Protein AF-A0A950P026-F1 (afdb_monomer)

Nearest PDB structures (foldseek):
  4xyc-assembly1_A  TM=9.289E-01  e=1.461E-05  Mycobacterium tuberculosis
  4xyc-assembly2_J  TM=9.338E-01  e=1.679E-05  Mycobacterium tuberculosis
  4xyc-assembly1_N  TM=9.288E-01  e=1.679E-05  Mycobacterium tuberculosis
  4xyc-assembly2_W  TM=9.287E-01  e=3.357E-05  Mycobacterium tuberculosis
  1hto-assembly1_A  TM=9.383E-01  e=4.132E-05  Mycobacterium tuberculosis

Solvent-accessible surface area (backbone atoms only — not comparable to full-atom values): 4697 Å² total; per-residue (Å²): 134,87,81,73,57,68,83,58,54,76,71,51,91,73,78,63,94,42,70,64,51,46,45,53,49,45,73,75,61,45,67,84,48,42,56,90,67,76,37,51,71,68,56,53,55,50,50,50,51,49,47,43,59,70,49,49,48,58,49,72,78,46,88,54,77,66,52,47,75,64,64,69,85,107

Sequence (74 aa):
IYDPPDERLSKIATVPSSLEGSLDALEADNEFLLEGEVFTQGLIDAYVRYKREAEVDAIRMRPHPWEFALYHDA

pLDDT: mean 91.67, std 9.98, range [47.31, 98.44]

Secondary structure (DSSP, 8-state):
--PPPHHHHTTS----SSHHHHHHHHHHS-HHHHGGGSS-HHHHHHHHHHHIIIIIHHHHTS--HHHHHHHT--

Mean predicted aligned error: 5.92 Å

Radius of gyration: 18.22 Å; Cα contacts (8 Å, |Δi|>4): 21; chains: 1; bounding box: 42×28×39 Å

Foldseek 3Di:
DDDDPPVVVVVDDDDDPDPLVVLVVCVVDVVVCPPPPVDDPVRSVVV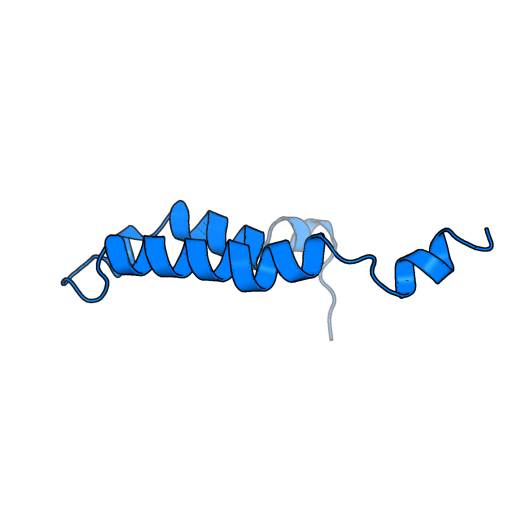SVCCCVVPVVVVVVDDDPVVCVVPVPD

Structure (mmCIF, N/CA/C/O backbone):
data_AF-A0A950P026-F1
#
_entry.id   AF-A0A950P026-F1
#
loop_
_atom_site.group_PDB
_atom_site.id
_atom_site.type_symbol
_atom_site.label_atom_id
_atom_site.label_alt_id
_atom_site.label_comp_id
_atom_site.label_asym_id
_atom_site.label_entity_id
_atom_site.label_seq_id
_atom_site.pdbx_PDB_ins_code
_atom_site.Cartn_x
_atom_site.Cartn_y
_atom_site.Cartn_z
_atom_site.occupancy
_atom_site.B_iso_or_equiv
_atom_site.auth_seq_id
_atom_site.auth_comp_id
_atom_site.auth_asym_id
_atom_site.auth_atom_id
_atom_site.pdbx_PDB_model_num
ATOM 1 N N . ILE A 1 1 ? 28.043 -2.141 17.072 1.00 47.31 1 ILE A N 1
ATOM 2 C CA . ILE A 1 1 ? 26.653 -2.057 17.584 1.00 47.31 1 ILE A CA 1
A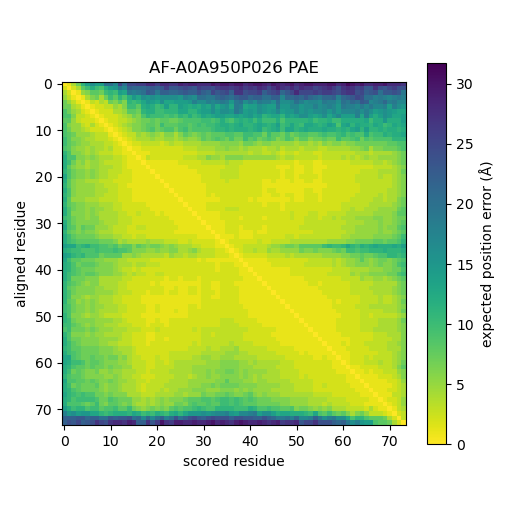TOM 3 C C . ILE A 1 1 ? 26.084 -3.460 17.428 1.00 47.31 1 ILE A C 1
ATOM 5 O O . ILE A 1 1 ? 26.350 -4.074 16.409 1.00 47.31 1 ILE A O 1
ATOM 9 N N . TYR A 1 2 ? 25.543 -4.022 18.506 1.00 62.16 2 TYR A N 1
ATOM 10 C CA . TYR A 1 2 ? 25.403 -5.466 18.732 1.00 62.16 2 TYR A CA 1
ATOM 11 C C . TYR A 1 2 ? 24.240 -6.054 17.919 1.00 62.16 2 TYR A C 1
ATOM 13 O O . TYR A 1 2 ? 23.099 -5.692 18.195 1.00 62.16 2 TYR A O 1
ATOM 21 N N . ASP A 1 3 ? 24.519 -6.948 16.965 1.00 76.81 3 ASP A N 1
ATOM 22 C CA . ASP A 1 3 ? 23.479 -7.736 16.291 1.00 76.81 3 ASP A CA 1
ATOM 23 C C . ASP A 1 3 ? 22.965 -8.827 17.249 1.00 76.81 3 ASP A C 1
ATOM 25 O O . ASP A 1 3 ? 23.751 -9.652 17.729 1.00 76.81 3 ASP A O 1
ATOM 29 N N . PRO A 1 4 ? 21.669 -8.832 17.606 1.00 73.94 4 PRO A N 1
ATOM 30 C CA . PRO A 1 4 ? 21.053 -9.948 18.313 1.00 73.94 4 PRO A CA 1
ATOM 31 C C . PRO A 1 4 ? 21.178 -11.253 17.503 1.00 73.94 4 PRO A C 1
ATOM 33 O O . PRO A 1 4 ? 21.113 -11.199 16.281 1.00 73.94 4 PRO A O 1
ATOM 36 N N . PRO A 1 5 ? 21.253 -12.434 18.146 1.00 81.81 5 PRO A N 1
ATOM 37 C CA . PRO A 1 5 ? 21.150 -13.713 17.437 1.00 81.81 5 PRO A CA 1
ATOM 38 C C . PRO A 1 5 ? 19.826 -13.836 16.660 1.00 81.81 5 PRO A C 1
ATOM 40 O O . PRO A 1 5 ? 18.793 -13.373 17.157 1.00 81.81 5 PRO A O 1
ATOM 43 N N . ASP A 1 6 ? 19.828 -14.530 15.517 1.00 80.12 6 ASP A N 1
ATOM 44 C CA . ASP A 1 6 ? 18.654 -14.733 14.639 1.00 80.12 6 ASP A CA 1
ATOM 45 C C . ASP A 1 6 ? 17.424 -15.295 15.378 1.00 80.12 6 ASP A C 1
ATOM 47 O O . ASP A 1 6 ? 16.282 -14.889 15.141 1.00 80.12 6 ASP A O 1
ATOM 51 N N . GLU A 1 7 ? 17.643 -16.173 16.362 1.00 79.69 7 GLU A N 1
ATOM 52 C CA . GLU A 1 7 ? 16.579 -16.714 17.222 1.00 79.69 7 GLU A CA 1
ATOM 53 C C . GLU A 1 7 ? 15.864 -15.650 18.066 1.00 79.69 7 GLU A C 1
ATOM 55 O O . GLU A 1 7 ? 14.724 -15.849 18.487 1.00 79.69 7 GLU A O 1
ATOM 60 N N . ARG A 1 8 ? 16.529 -14.530 18.368 1.00 79.06 8 ARG A N 1
ATOM 61 C CA . ARG A 1 8 ? 15.898 -13.397 19.056 1.00 79.06 8 ARG A CA 1
ATOM 62 C C . ARG A 1 8 ? 15.240 -12.448 18.069 1.00 79.06 8 ARG A C 1
ATOM 64 O O . ARG A 1 8 ? 14.164 -11.952 18.376 1.00 79.06 8 ARG A O 1
ATOM 71 N N . LEU A 1 9 ? 15.862 -12.208 16.914 1.00 81.81 9 LEU A N 1
ATOM 72 C CA . LEU A 1 9 ? 15.311 -11.330 15.877 1.00 81.81 9 LEU A CA 1
ATOM 73 C C . LEU A 1 9 ? 13.981 -11.860 15.338 1.00 81.81 9 LEU A C 1
ATOM 75 O O . LEU A 1 9 ? 13.025 -11.103 15.231 1.00 81.81 9 LEU A O 1
ATOM 79 N N . SER A 1 10 ? 13.885 -13.170 15.111 1.00 83.06 10 SER A N 1
ATOM 80 C CA . SER A 1 10 ? 12.656 -13.834 14.647 1.00 83.06 10 SER A CA 1
ATOM 81 C C . SER A 1 10 ? 11.469 -13.732 15.613 1.00 83.06 10 SER A C 1
ATOM 83 O O . SER A 1 10 ? 10.329 -13.936 15.205 1.00 83.06 10 SER A O 1
ATOM 85 N N . LYS A 1 11 ? 11.714 -13.412 16.889 1.00 87.00 11 LYS A N 1
ATOM 86 C CA . LYS A 1 11 ? 10.671 -13.245 17.916 1.00 87.00 11 LYS A CA 1
ATOM 87 C C . LYS A 1 11 ? 10.188 -11.802 18.054 1.00 87.00 11 LYS A C 1
ATOM 89 O O . LYS A 1 11 ? 9.263 -11.550 18.823 1.00 87.00 11 LYS A O 1
ATOM 94 N N . ILE A 1 12 ? 10.828 -10.856 17.373 1.00 86.75 12 ILE A N 1
ATOM 95 C CA . ILE A 1 12 ? 10.480 -9.439 17.437 1.00 86.75 12 ILE A CA 1
ATOM 96 C C . ILE A 1 12 ? 9.550 -9.136 16.266 1.00 86.75 12 ILE A C 1
ATOM 98 O O . ILE A 1 12 ? 9.898 -9.382 15.115 1.00 86.75 12 ILE A O 1
ATOM 102 N N . ALA A 1 13 ? 8.369 -8.592 16.560 1.00 87.69 13 ALA A N 1
ATOM 103 C CA . ALA A 1 13 ? 7.479 -8.088 15.524 1.00 87.69 13 ALA A CA 1
ATOM 104 C C . ALA A 1 13 ? 8.167 -6.943 14.766 1.00 87.69 13 ALA A C 1
ATOM 106 O O . ALA A 1 13 ? 8.695 -6.009 15.375 1.00 87.69 13 ALA A O 1
ATOM 107 N N . THR A 1 14 ? 8.163 -7.021 13.441 1.00 89.88 14 THR A N 1
ATOM 108 C CA . THR A 1 14 ? 8.738 -6.009 12.554 1.00 89.88 14 THR A CA 1
ATOM 109 C C . THR A 1 14 ? 7.643 -5.289 11.781 1.00 89.88 14 THR A C 1
ATOM 111 O O . THR A 1 14 ? 6.500 -5.739 11.708 1.00 89.88 14 THR A O 1
ATOM 114 N N . VAL A 1 15 ? 7.995 -4.138 11.210 1.00 92.94 15 VAL A N 1
ATOM 115 C CA . VAL A 1 15 ? 7.105 -3.431 10.286 1.00 92.94 15 VAL A CA 1
ATOM 116 C C . VAL A 1 15 ? 6.895 -4.256 9.010 1.00 92.94 15 VAL A C 1
ATOM 118 O O . VAL A 1 15 ? 7.785 -5.034 8.641 1.00 92.94 15 VAL A O 1
ATOM 121 N N . PRO A 1 16 ? 5.757 -4.086 8.312 1.00 95.38 16 PRO A N 1
ATOM 122 C CA . PRO A 1 16 ? 5.542 -4.721 7.019 1.00 95.38 16 PRO A CA 1
ATOM 123 C C . PRO A 1 16 ? 6.688 -4.421 6.046 1.00 95.38 16 PRO A C 1
ATOM 125 O O . PRO A 1 16 ? 7.212 -3.308 5.996 1.00 95.38 16 PRO A O 1
ATOM 128 N N . SER A 1 17 ? 7.074 -5.420 5.255 1.00 94.81 17 SER A N 1
ATOM 129 C CA . SER A 1 17 ? 8.196 -5.321 4.312 1.00 94.81 17 SER A CA 1
ATOM 130 C C . SER A 1 17 ? 7.858 -4.558 3.027 1.00 94.81 17 SER A C 1
ATOM 132 O O . SER A 1 17 ? 8.750 -4.270 2.231 1.00 94.81 17 SER A O 1
ATOM 134 N N . SER A 1 18 ? 6.582 -4.241 2.805 1.00 96.75 18 SER A N 1
ATOM 135 C CA . SER A 1 18 ? 6.098 -3.567 1.606 1.00 96.75 18 SER A CA 1
ATOM 136 C C . SER A 1 18 ? 4.937 -2.625 1.912 1.00 96.75 18 SER A C 1
ATOM 138 O O . SER A 1 18 ? 4.261 -2.723 2.944 1.00 96.75 18 SER A O 1
ATOM 140 N N . LEU A 1 19 ? 4.688 -1.714 0.969 1.00 97.19 19 LEU A N 1
ATOM 141 C CA . LEU A 1 19 ? 3.495 -0.876 0.994 1.00 97.19 19 LEU A CA 1
ATOM 142 C C . LEU A 1 19 ? 2.226 -1.737 0.941 1.00 97.19 19 LEU A C 1
ATOM 144 O O . LEU A 1 19 ? 1.317 -1.490 1.719 1.00 97.19 19 LEU A O 1
ATOM 148 N N . GLU A 1 20 ? 2.191 -2.776 0.100 1.00 97.31 20 GLU A N 1
ATOM 149 C CA . GLU A 1 20 ? 1.065 -3.720 0.014 1.00 97.31 20 GLU A CA 1
ATOM 150 C C . GLU A 1 20 ? 0.755 -4.352 1.378 1.00 97.31 20 GLU A C 1
ATOM 152 O O . GLU A 1 20 ? -0.372 -4.246 1.848 1.00 97.31 20 GLU A O 1
ATOM 157 N N . GLY A 1 21 ? 1.769 -4.869 2.082 1.00 97.50 21 GLY A N 1
ATOM 158 C CA . GLY A 1 21 ? 1.577 -5.445 3.416 1.00 97.50 21 GLY A CA 1
ATOM 159 C C . GLY A 1 21 ? 1.144 -4.417 4.467 1.00 97.50 21 GLY A C 1
ATOM 160 O O . GLY A 1 21 ? 0.435 -4.755 5.410 1.00 97.50 21 GLY A O 1
ATOM 161 N N . SER A 1 22 ? 1.536 -3.150 4.304 1.00 97.94 22 SER A N 1
ATOM 162 C CA . SER A 1 22 ? 1.062 -2.062 5.169 1.00 97.94 22 SER A CA 1
ATOM 163 C C . SER A 1 22 ? -0.408 -1.719 4.905 1.00 97.94 22 SER A C 1
ATOM 165 O O . SER A 1 22 ? -1.135 -1.405 5.843 1.00 97.94 22 SER A O 1
ATOM 167 N N . LEU A 1 23 ? -0.851 -1.788 3.646 1.00 98.06 23 LEU A N 1
ATOM 168 C CA . LEU A 1 23 ? -2.249 -1.581 3.261 1.00 98.06 23 LEU A CA 1
ATOM 169 C C . LEU A 1 23 ? -3.134 -2.746 3.719 1.00 98.06 23 LEU A C 1
ATOM 171 O O . LEU A 1 23 ? -4.212 -2.493 4.244 1.00 98.06 23 LEU A O 1
ATOM 175 N N . ASP A 1 24 ? -2.658 -3.990 3.605 1.00 97.69 24 ASP A N 1
ATOM 176 C CA . ASP A 1 24 ? -3.361 -5.174 4.120 1.00 97.69 24 ASP A CA 1
ATOM 177 C C . ASP A 1 24 ? -3.561 -5.079 5.643 1.00 97.69 24 ASP A C 1
ATOM 179 O O . ASP A 1 24 ? -4.647 -5.346 6.154 1.00 97.69 24 ASP A O 1
ATOM 183 N N . ALA A 1 25 ? -2.524 -4.654 6.377 1.00 97.50 25 ALA A N 1
ATOM 184 C CA . ALA A 1 25 ? -2.614 -4.444 7.820 1.00 97.50 25 ALA A CA 1
ATOM 185 C C . ALA A 1 25 ? -3.601 -3.320 8.181 1.00 97.50 25 ALA A C 1
ATOM 187 O O . ALA A 1 25 ? -4.368 -3.469 9.128 1.00 97.50 25 ALA A O 1
ATOM 188 N N . LEU A 1 26 ? -3.616 -2.226 7.411 1.00 97.69 26 LEU A N 1
ATOM 189 C CA . LEU A 1 26 ? -4.565 -1.124 7.594 1.00 97.69 26 LEU A CA 1
ATOM 190 C C . LEU A 1 26 ? -6.015 -1.556 7.323 1.00 97.69 26 LEU A C 1
ATOM 192 O O . LEU A 1 26 ? -6.923 -1.136 8.030 1.00 97.69 26 LEU A O 1
ATOM 196 N N . GLU A 1 27 ? -6.265 -2.382 6.308 1.00 97.00 27 GLU A N 1
ATOM 197 C CA . GLU A 1 27 ? -7.610 -2.915 6.052 1.00 97.00 27 GLU A CA 1
ATOM 198 C C . GLU A 1 27 ? -8.062 -3.884 7.151 1.00 97.00 27 GLU A C 1
ATOM 200 O O . GLU A 1 27 ? -9.241 -3.898 7.499 1.00 97.00 27 GLU A O 1
ATOM 205 N N . ALA A 1 28 ? -7.134 -4.663 7.713 1.00 97.38 28 ALA A N 1
ATOM 206 C CA . ALA A 1 28 ? -7.423 -5.626 8.771 1.00 97.38 28 ALA A CA 1
ATOM 207 C C . ALA A 1 28 ? -7.665 -4.984 10.150 1.00 97.38 28 ALA A C 1
ATOM 209 O O . ALA A 1 28 ? -8.406 -5.555 10.949 1.00 97.38 28 ALA A O 1
ATOM 210 N N . ASP A 1 29 ? -7.046 -3.834 10.435 1.00 97.56 29 ASP A N 1
ATOM 211 C CA . ASP A 1 29 ? -7.135 -3.143 11.727 1.00 97.56 29 ASP A CA 1
ATOM 212 C C . ASP A 1 29 ? -7.137 -1.614 11.547 1.00 97.56 29 ASP A C 1
ATOM 214 O O . ASP A 1 29 ? -6.0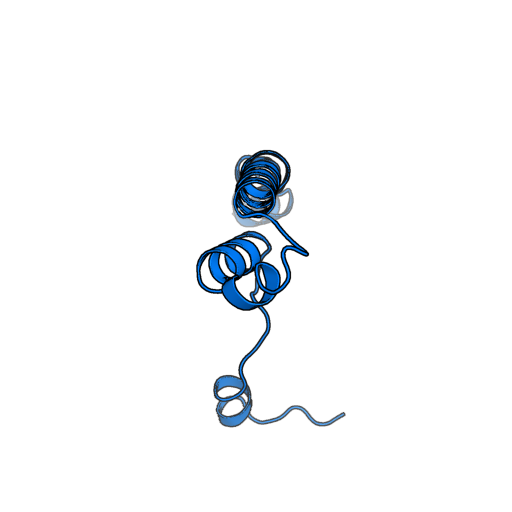92 -0.962 11.524 1.00 97.56 29 ASP A O 1
ATOM 218 N N . ASN A 1 30 ? -8.330 -1.029 11.396 1.00 97.12 30 ASN A N 1
ATOM 219 C CA . ASN A 1 30 ? -8.526 0.424 11.293 1.00 97.12 30 ASN A CA 1
ATOM 220 C C . ASN A 1 30 ? -9.582 0.988 12.252 1.00 97.12 30 ASN A C 1
ATOM 222 O O . ASN A 1 30 ? -9.849 2.189 12.208 1.00 97.12 30 ASN A O 1
ATOM 226 N N . GLU A 1 31 ? -10.155 0.175 13.143 1.00 96.56 31 GLU A N 1
ATOM 227 C CA . GLU A 1 31 ? -11.227 0.618 14.047 1.00 96.56 31 GLU A CA 1
ATOM 228 C C . GLU A 1 31 ? -10.784 1.809 14.908 1.00 96.56 31 GLU A C 1
ATOM 230 O O . GLU A 1 31 ? -11.534 2.765 15.103 1.00 96.56 31 GLU A O 1
ATOM 235 N N . PHE A 1 32 ? -9.517 1.814 15.333 1.00 96.38 32 PHE A N 1
ATOM 236 C CA . PHE A 1 32 ? -8.934 2.904 16.114 1.00 96.38 32 PHE A CA 1
ATOM 237 C C . PHE A 1 32 ? -8.876 4.250 15.367 1.00 96.38 32 PHE A C 1
ATOM 239 O O . PHE A 1 32 ? -8.764 5.293 16.008 1.00 96.38 32 PHE A O 1
ATOM 246 N N . LEU A 1 33 ? -8.931 4.245 14.031 1.00 96.94 33 LEU A N 1
ATOM 247 C CA . LEU A 1 33 ? -8.967 5.457 13.204 1.00 96.94 33 LEU A CA 1
ATOM 248 C C . LEU A 1 33 ? -10.392 5.987 13.014 1.00 96.94 33 LEU A C 1
ATOM 250 O O . LEU A 1 33 ? -10.572 7.181 12.769 1.00 96.94 33 LEU A O 1
ATOM 254 N N . LEU A 1 34 ? -11.392 5.110 13.1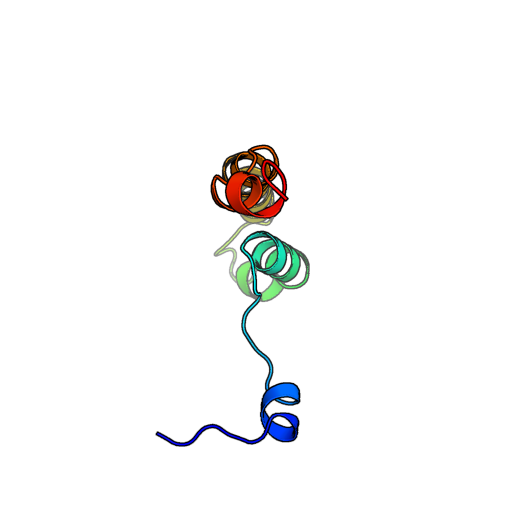11 1.00 95.81 34 LEU A N 1
ATOM 255 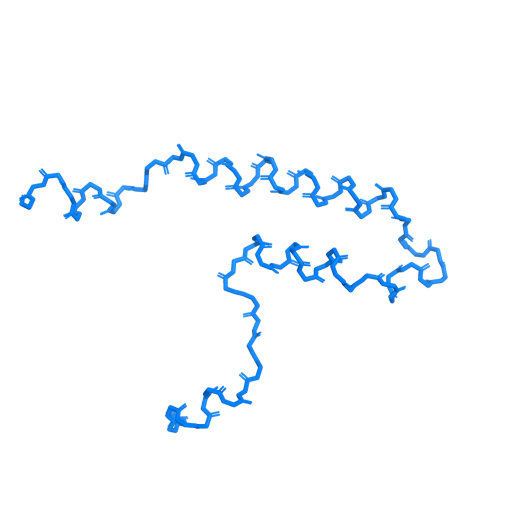C CA . LEU A 1 34 ? -12.805 5.464 12.967 1.00 95.81 34 LEU A CA 1
ATOM 256 C C . LEU A 1 34 ? -13.372 6.108 14.240 1.00 95.81 34 LEU A C 1
ATOM 258 O O . LEU A 1 34 ? -14.372 6.828 14.184 1.00 95.81 34 LEU A O 1
ATOM 262 N N . GLU A 1 35 ? -12.724 5.874 15.381 1.00 95.62 35 GLU A N 1
ATOM 263 C CA . GLU A 1 35 ? -13.118 6.441 16.666 1.00 95.62 35 GLU A CA 1
ATOM 264 C C . GLU A 1 35 ? -13.128 7.980 16.622 1.00 95.62 35 GLU A C 1
ATOM 266 O O . GLU A 1 35 ? -12.173 8.629 16.187 1.00 95.62 35 GLU A O 1
ATOM 271 N N . GLY A 1 36 ? -14.232 8.581 17.073 1.00 93.62 36 GLY A N 1
ATOM 272 C CA . GLY A 1 36 ? -14.409 10.037 17.075 1.00 93.62 36 GLY A CA 1
ATOM 273 C C . GLY A 1 36 ? -14.589 10.670 15.690 1.00 93.62 36 GLY A C 1
ATOM 274 O O . GLY A 1 36 ? -14.417 11.882 15.570 1.00 93.62 36 GLY A O 1
ATOM 275 N N . GLU A 1 37 ? -14.911 9.873 14.662 1.00 90.38 37 GLU A N 1
ATOM 276 C CA . GLU A 1 37 ? -15.122 10.321 13.275 1.00 90.38 37 GLU A CA 1
ATOM 277 C C . GLU A 1 37 ? -13.916 11.073 12.677 1.00 90.38 37 GLU A C 1
ATOM 279 O O . GLU A 1 37 ? -14.059 11.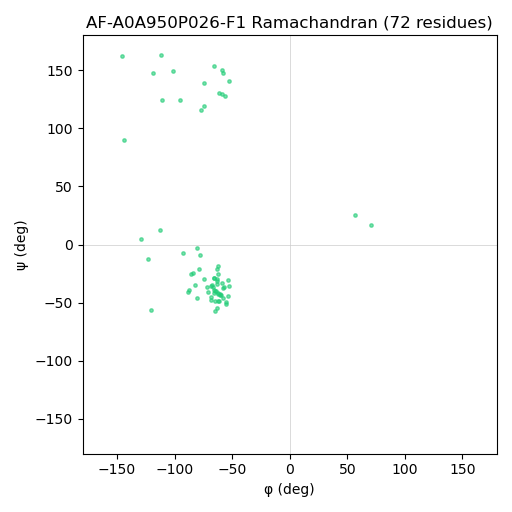882 11.758 1.00 90.38 37 GLU A O 1
ATOM 284 N N . VAL A 1 38 ? -12.706 10.807 13.183 1.00 94.81 38 VAL A N 1
ATOM 285 C CA . VAL A 1 38 ? -11.468 11.419 12.673 1.00 94.81 38 VAL A CA 1
ATOM 286 C C . VAL A 1 38 ? -11.197 10.947 11.243 1.00 94.81 38 VAL A C 1
ATOM 288 O O . VAL A 1 38 ? -10.840 11.747 10.375 1.00 94.81 38 VAL A O 1
ATOM 291 N N . PHE A 1 39 ? -11.417 9.656 10.987 1.00 96.75 39 PHE A N 1
ATOM 292 C CA . PHE A 1 39 ? -11.452 9.069 9.655 1.00 96.75 39 PHE A CA 1
ATOM 293 C C . PHE A 1 39 ? -12.825 8.458 9.385 1.00 96.75 39 PHE A C 1
ATOM 295 O O . PHE A 1 39 ? -13.485 7.928 10.275 1.00 96.75 39 PHE A O 1
ATOM 302 N N . THR A 1 40 ? -13.245 8.505 8.122 1.00 96.88 40 THR A N 1
ATOM 303 C CA . THR A 1 40 ? -14.436 7.786 7.658 1.00 96.88 40 THR A CA 1
ATOM 304 C C . THR A 1 40 ? -14.016 6.515 6.934 1.00 96.88 40 THR A C 1
ATOM 306 O O . THR A 1 40 ? -12.982 6.502 6.262 1.00 96.88 40 THR A O 1
ATOM 309 N N . GLN A 1 41 ? -14.849 5.473 6.994 1.00 97.00 41 GLN A N 1
ATOM 310 C CA . GLN A 1 41 ? -14.590 4.228 6.263 1.00 97.00 41 GLN A CA 1
ATOM 311 C C . GLN A 1 41 ? -14.353 4.493 4.768 1.00 97.00 41 GLN A C 1
ATOM 313 O O . GLN A 1 41 ? -13.381 4.019 4.192 1.00 97.00 41 GLN A O 1
ATOM 318 N N . GLY A 1 42 ? -15.175 5.354 4.158 1.00 97.25 42 GLY A N 1
ATOM 319 C CA . GLY A 1 42 ? -15.038 5.697 2.742 1.00 97.25 42 GLY A CA 1
ATOM 320 C C . GLY A 1 42 ? -13.716 6.391 2.393 1.00 97.25 42 GLY A C 1
ATOM 321 O O . GLY A 1 42 ? -13.207 6.197 1.289 1.00 97.25 42 GLY A O 1
ATOM 322 N N . LEU A 1 43 ? -13.139 7.173 3.315 1.00 97.62 43 LEU A N 1
ATOM 323 C CA . LEU A 1 43 ? -11.809 7.759 3.130 1.00 97.62 43 LEU A CA 1
ATOM 324 C C . LEU A 1 43 ? -10.725 6.679 3.155 1.00 97.62 43 LEU A C 1
ATOM 326 O O . LEU A 1 43 ? -9.848 6.695 2.292 1.00 97.62 43 LEU A O 1
ATOM 330 N N . ILE A 1 44 ? -10.793 5.750 4.112 1.00 97.94 44 ILE A N 1
ATOM 331 C CA . ILE A 1 44 ? -9.825 4.654 4.241 1.00 97.94 44 ILE A CA 1
ATOM 332 C C . ILE A 1 44 ? -9.879 3.760 2.996 1.00 97.94 44 ILE A C 1
ATOM 334 O O . ILE A 1 44 ? -8.849 3.555 2.356 1.00 97.94 44 ILE A O 1
ATOM 338 N N . ASP A 1 45 ? -11.071 3.342 2.570 1.00 98.06 45 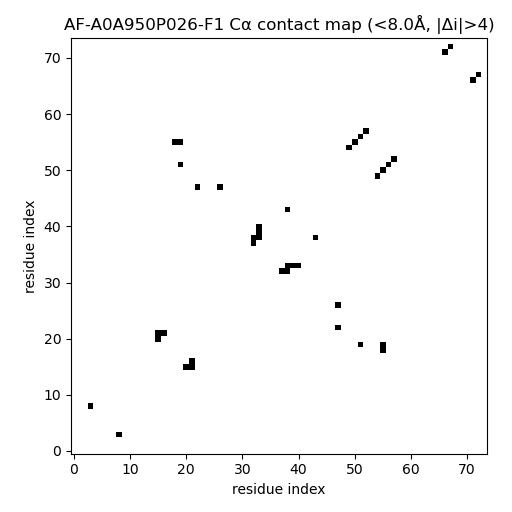ASP A N 1
ATOM 339 C CA . ASP A 1 45 ? -11.259 2.506 1.378 1.00 98.06 45 ASP A CA 1
ATOM 340 C C . ASP A 1 45 ? -10.737 3.197 0.108 1.00 98.06 45 ASP A C 1
ATOM 342 O O . ASP A 1 45 ? -10.074 2.591 -0.738 1.00 98.06 45 ASP A O 1
ATOM 346 N N . ALA A 1 46 ? -11.029 4.495 -0.048 1.00 98.31 46 ALA A N 1
ATOM 347 C CA . ALA A 1 46 ? -10.550 5.270 -1.187 1.00 98.31 46 ALA A CA 1
ATOM 348 C C . ALA A 1 46 ? -9.025 5.430 -1.172 1.00 98.31 46 ALA A C 1
ATOM 350 O O . ALA A 1 46 ? -8.396 5.343 -2.229 1.00 98.31 46 ALA A O 1
ATOM 351 N N . TYR A 1 47 ? -8.436 5.639 0.006 1.00 98.31 47 TYR A N 1
ATOM 352 C CA . TYR A 1 47 ? -6.994 5.749 0.182 1.00 98.31 47 TYR A CA 1
ATOM 353 C C . TYR A 1 47 ? -6.286 4.438 -0.159 1.00 98.31 47 TYR A C 1
ATOM 355 O O . TYR A 1 47 ? -5.343 4.447 -0.952 1.00 98.31 47 TYR A O 1
ATOM 363 N N . VAL A 1 48 ? -6.762 3.311 0.380 1.00 98.38 48 VAL A N 1
ATOM 364 C CA . VAL A 1 48 ? -6.173 1.995 0.109 1.00 98.38 48 VAL A CA 1
ATOM 365 C C . VAL A 1 48 ? -6.261 1.664 -1.376 1.00 98.38 48 VAL A C 1
ATOM 367 O O . VAL A 1 48 ? -5.239 1.345 -1.984 1.00 98.38 48 VAL A O 1
ATOM 370 N N . ARG A 1 49 ? -7.438 1.835 -1.993 1.00 98.38 49 ARG A N 1
ATOM 371 C CA . ARG A 1 49 ? -7.615 1.621 -3.436 1.00 98.38 49 ARG A CA 1
ATOM 372 C C . ARG A 1 49 ? -6.639 2.460 -4.258 1.00 98.38 49 ARG A C 1
ATOM 374 O O . ARG A 1 49 ? -5.925 1.918 -5.096 1.00 98.38 49 ARG A O 1
ATOM 381 N N . TYR A 1 50 ? -6.568 3.765 -3.988 1.00 98.44 50 TYR A N 1
ATOM 382 C CA . TYR A 1 50 ? -5.660 4.663 -4.700 1.00 98.44 50 TYR A CA 1
ATOM 383 C C . TYR A 1 50 ? -4.200 4.211 -4.576 1.00 98.44 50 TYR A C 1
ATOM 385 O O . TYR A 1 50 ? -3.487 4.156 -5.575 1.00 98.44 50 TYR A O 1
ATOM 393 N N . LYS A 1 51 ? -3.750 3.855 -3.368 1.00 98.38 51 LYS A N 1
ATOM 394 C CA . LYS A 1 51 ? -2.371 3.410 -3.131 1.00 98.38 51 LYS A CA 1
ATOM 395 C C . LYS A 1 51 ? -2.051 2.080 -3.812 1.00 98.38 51 LYS A C 1
ATOM 3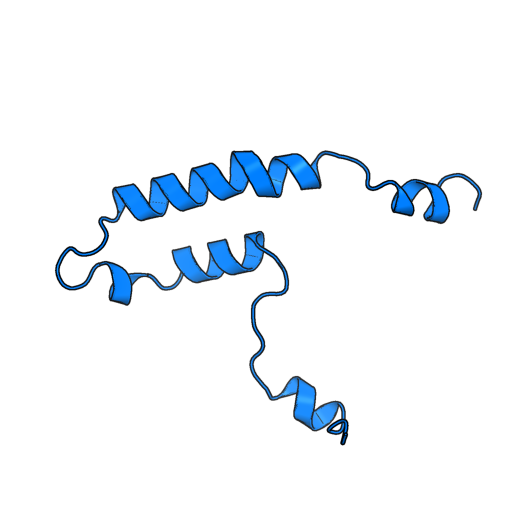97 O O . LYS A 1 51 ? -0.945 1.930 -4.332 1.00 98.38 51 LYS A O 1
ATOM 402 N N . ARG A 1 52 ? -2.998 1.139 -3.862 1.00 98.06 52 ARG A N 1
ATOM 403 C CA . ARG A 1 52 ? -2.823 -0.115 -4.610 1.00 98.06 52 ARG A CA 1
ATOM 404 C C . ARG A 1 52 ? -2.661 0.159 -6.105 1.00 98.06 52 ARG A C 1
ATOM 406 O O . ARG A 1 52 ? -1.634 -0.192 -6.676 1.00 98.06 52 ARG A O 1
ATOM 413 N N . GLU A 1 53 ? -3.607 0.875 -6.704 1.00 97.81 53 GLU A N 1
ATOM 414 C CA . GLU A 1 53 ? -3.637 1.104 -8.154 1.00 97.81 53 GLU A CA 1
ATOM 415 C C . GLU A 1 53 ? -2.490 2.010 -8.637 1.00 97.81 53 GLU A C 1
ATOM 417 O O . GLU A 1 53 ? -1.807 1.709 -9.619 1.00 97.81 53 GLU A O 1
ATOM 422 N N . ALA A 1 54 ? -2.264 3.139 -7.959 1.00 97.69 54 ALA A N 1
ATOM 423 C CA . ALA A 1 54 ? -1.344 4.172 -8.430 1.00 97.69 54 ALA A CA 1
ATOM 424 C C . ALA A 1 54 ? 0.124 3.906 -8.069 1.00 97.69 54 ALA A C 1
ATOM 426 O O . ALA A 1 54 ? 1.016 4.418 -8.749 1.00 97.69 54 ALA A O 1
ATOM 427 N N . GLU A 1 55 ? 0.392 3.137 -7.009 1.00 97.81 55 GLU A N 1
ATOM 428 C CA . GLU A 1 55 ? 1.750 2.948 -6.483 1.00 97.81 55 GLU A CA 1
ATOM 429 C C . GLU A 1 55 ? 2.175 1.479 -6.507 1.00 97.81 55 GLU A C 1
ATOM 431 O O . GLU A 1 55 ? 3.178 1.157 -7.148 1.00 97.81 55 GLU A O 1
ATOM 436 N N . VAL A 1 56 ? 1.418 0.579 -5.868 1.00 97.50 56 VAL A N 1
ATOM 437 C CA . VAL A 1 56 ? 1.793 -0.846 -5.784 1.00 97.50 56 VAL A CA 1
ATOM 438 C C . VAL A 1 56 ? 1.783 -1.490 -7.170 1.00 97.50 56 VAL A C 1
ATOM 440 O O . VAL A 1 56 ? 2.817 -1.973 -7.640 1.00 97.50 56 VAL A O 1
ATOM 443 N N . ASP A 1 57 ? 0.648 -1.439 -7.861 1.00 96.69 57 ASP A N 1
ATOM 444 C CA . ASP A 1 57 ? 0.478 -2.087 -9.161 1.00 96.69 57 ASP A CA 1
ATOM 445 C C . ASP A 1 57 ? 1.330 -1.414 -10.239 1.00 96.69 57 ASP A C 1
ATOM 447 O O . ASP A 1 57 ? 1.926 -2.082 -11.089 1.00 96.69 57 ASP A O 1
ATOM 451 N N . ALA A 1 58 ? 1.472 -0.089 -10.165 1.00 96.12 58 ALA A N 1
ATOM 452 C CA . ALA A 1 58 ? 2.312 0.670 -11.079 1.00 96.12 58 ALA A CA 1
ATOM 453 C C . ALA A 1 58 ? 3.778 0.203 -11.057 1.00 96.12 58 ALA A C 1
ATOM 455 O O . ALA A 1 58 ? 4.428 0.185 -12.106 1.00 96.12 58 ALA A O 1
ATOM 456 N N . ILE A 1 59 ? 4.317 -0.163 -9.891 1.00 95.19 59 ILE A N 1
ATOM 457 C CA . ILE A 1 59 ? 5.673 -0.716 -9.783 1.00 95.19 59 ILE A CA 1
ATOM 458 C C . ILE A 1 59 ? 5.686 -2.203 -10.138 1.00 95.19 59 ILE A C 1
ATOM 460 O O . ILE A 1 59 ? 6.516 -2.618 -10.941 1.00 95.19 59 ILE A O 1
ATOM 464 N N . ARG A 1 60 ? 4.745 -2.990 -9.610 1.00 94.81 60 ARG A N 1
ATOM 465 C CA . ARG A 1 60 ? 4.690 -4.450 -9.792 1.00 94.81 60 ARG A CA 1
ATOM 466 C C . ARG A 1 60 ? 4.598 -4.885 -11.256 1.00 94.81 60 AR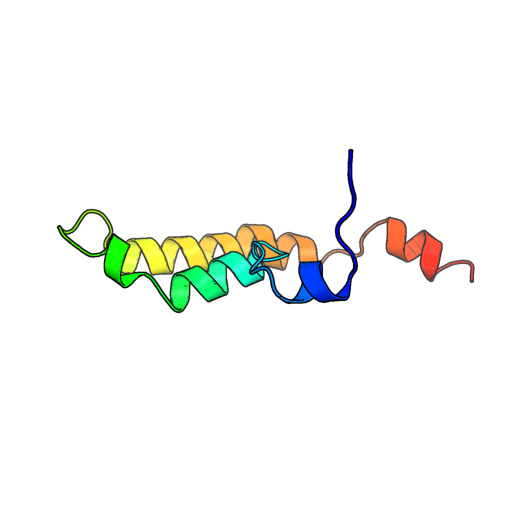G A C 1
ATOM 468 O O . ARG A 1 60 ? 5.125 -5.931 -11.617 1.00 94.81 60 ARG A O 1
ATOM 475 N N . MET A 1 61 ? 3.929 -4.102 -12.101 1.00 94.50 61 MET A N 1
ATOM 476 C CA . MET A 1 61 ? 3.765 -4.409 -13.527 1.00 94.50 61 MET A CA 1
ATOM 477 C C . MET A 1 61 ? 4.984 -4.049 -14.392 1.00 94.50 61 MET A C 1
ATOM 479 O O . MET A 1 61 ? 4.960 -4.278 -15.602 1.00 94.50 61 MET A O 1
ATOM 483 N N . ARG A 1 62 ? 6.039 -3.456 -13.820 1.00 94.62 62 ARG A N 1
ATOM 484 C CA . ARG A 1 62 ? 7.234 -3.031 -14.558 1.00 94.62 62 ARG A CA 1
ATOM 485 C C . ARG A 1 62 ? 8.422 -3.910 -14.167 1.00 94.62 62 ARG A C 1
ATOM 487 O O . ARG A 1 62 ? 8.755 -3.942 -12.987 1.00 94.62 62 ARG A O 1
ATOM 494 N N . PRO A 1 63 ? 9.098 -4.558 -15.132 1.00 94.25 63 PRO A N 1
ATOM 495 C CA . PRO A 1 63 ? 10.339 -5.271 -14.852 1.00 94.25 63 PRO A CA 1
ATOM 496 C C . PRO A 1 63 ? 11.363 -4.331 -14.214 1.00 94.25 63 PRO A C 1
ATOM 498 O O . PRO A 1 63 ? 11.642 -3.250 -14.749 1.00 94.25 63 PRO A O 1
ATOM 501 N N . HIS A 1 64 ? 11.928 -4.721 -13.075 1.00 94.94 64 HIS A N 1
ATOM 502 C CA . HIS A 1 64 ? 12.961 -3.926 -12.431 1.00 94.94 64 HIS A CA 1
ATOM 503 C C . HIS A 1 64 ? 14.290 -4.068 -13.200 1.00 94.94 64 HIS A C 1
ATOM 505 O O . HIS A 1 64 ? 14.651 -5.182 -13.575 1.00 94.94 64 HIS A O 1
ATOM 511 N N . PRO A 1 65 ? 15.089 -2.999 -13.410 1.00 95.44 65 PRO A N 1
ATOM 512 C CA . PRO A 1 65 ? 16.345 -3.092 -14.170 1.00 95.44 65 PRO A CA 1
ATOM 513 C C . PRO A 1 65 ? 17.317 -4.166 -13.663 1.00 95.44 65 PRO A C 1
ATOM 515 O O . PRO A 1 65 ? 18.055 -4.761 -14.442 1.00 95.44 65 PRO A O 1
ATOM 518 N N . TRP A 1 66 ? 17.296 -4.447 -12.359 1.00 93.50 66 TRP A N 1
ATOM 519 C CA . TRP A 1 66 ? 18.107 -5.511 -11.764 1.00 93.50 66 TRP A CA 1
ATOM 520 C C . TRP A 1 66 ? 17.709 -6.918 -12.232 1.00 93.50 66 TRP A C 1
ATOM 522 O O . TRP A 1 66 ? 18.564 -7.790 -12.325 1.00 93.50 66 TRP A O 1
ATOM 532 N N . GLU A 1 67 ? 16.442 -7.141 -12.588 1.00 94.00 67 GLU A N 1
ATOM 533 C CA . GLU A 1 67 ? 15.980 -8.423 -13.133 1.00 94.00 67 GLU A CA 1
ATOM 534 C C . GLU A 1 67 ? 16.666 -8.743 -14.467 1.00 94.00 67 GLU A C 1
ATOM 536 O O . GLU A 1 67 ? 17.000 -9.897 -14.716 1.00 94.00 67 GLU A O 1
ATOM 541 N N . PHE A 1 68 ? 16.974 -7.738 -15.294 1.00 92.31 68 PHE A N 1
ATOM 542 C CA . PHE A 1 68 ? 17.752 -7.958 -16.518 1.00 92.31 68 PHE A CA 1
ATOM 543 C C . PHE A 1 68 ? 19.157 -8.482 -16.204 1.00 92.31 68 PHE A C 1
ATOM 545 O O . PHE A 1 68 ? 19.599 -9.437 -16.834 1.00 92.31 68 PHE A O 1
ATOM 552 N N . ALA A 1 69 ? 19.832 -7.926 -15.193 1.00 92.19 69 ALA A N 1
ATOM 553 C CA . ALA A 1 69 ? 21.145 -8.417 -14.772 1.00 92.19 69 ALA A CA 1
ATOM 554 C C . ALA A 1 69 ? 21.099 -9.861 -14.238 1.00 92.19 69 ALA A C 1
ATOM 556 O O . ALA A 1 69 ? 22.082 -10.586 -14.358 1.00 92.19 69 ALA A O 1
ATOM 557 N N . LEU A 1 70 ? 19.974 -10.281 -13.649 1.00 90.56 70 LEU A N 1
ATOM 558 C CA . LEU A 1 70 ? 19.799 -11.630 -13.106 1.00 90.56 70 LEU A CA 1
ATOM 559 C C . LEU A 1 70 ? 19.412 -12.671 -14.163 1.00 90.56 70 LEU A C 1
ATOM 561 O O . LEU A 1 70 ? 19.800 -13.828 -14.024 1.00 90.56 70 LEU A O 1
ATOM 565 N N . TYR A 1 71 ? 18.623 -12.288 -15.172 1.00 90.75 71 TYR A N 1
ATOM 566 C CA . TYR A 1 71 ? 17.928 -13.252 -16.034 1.00 90.75 71 TYR A CA 1
ATOM 567 C C . TYR A 1 71 ? 18.219 -13.123 -17.536 1.00 90.75 71 TYR A C 1
ATOM 569 O O . TYR A 1 71 ? 17.829 -14.016 -18.281 1.00 90.75 71 TYR A O 1
ATOM 577 N N . HIS A 1 72 ? 18.849 -12.041 -18.010 1.00 80.12 72 HIS A N 1
ATOM 578 C CA . HIS A 1 72 ? 19.062 -11.827 -19.450 1.00 80.12 72 HIS A CA 1
ATOM 579 C C . HIS A 1 72 ? 20.359 -12.461 -19.986 1.00 80.12 72 HIS A C 1
ATOM 581 O O . HIS A 1 72 ? 20.338 -13.031 -21.072 1.00 80.12 72 HIS A O 1
ATOM 587 N N . ASP A 1 73 ? 21.465 -12.382 -19.235 1.00 69.06 73 ASP A N 1
ATOM 588 C CA . ASP A 1 73 ? 22.802 -12.839 -19.674 1.00 69.06 73 ASP A CA 1
ATOM 589 C C . ASP A 1 73 ? 23.325 -14.068 -18.890 1.00 69.06 73 ASP A C 1
ATOM 591 O O . ASP A 1 73 ? 24.514 -14.389 -18.967 1.00 69.06 73 ASP A O 1
ATOM 595 N N . ALA A 1 74 ? 22.455 -14.724 -18.110 1.00 57.22 74 ALA A N 1
ATOM 596 C CA . ALA A 1 74 ? 22.762 -15.939 -17.343 1.00 57.22 74 ALA A CA 1
ATOM 597 C C . ALA A 1 74 ? 22.609 -17.222 -18.176 1.00 57.22 74 ALA A C 1
ATOM 599 O O . ALA A 1 74 ? 21.655 -17.302 -18.984 1.00 57.22 74 ALA A O 1
#